Protein 3QC7 (pdb70)

InterPro domains:
  IPR022741 Bacteriophage B103, Gp8, head fibre [PF11133] (1-280)

Foldseek 3Di:
DDDALVVPPPADPLRSQCVPDDDPLSNLVSPPDPPLVSCVVVVHHDLVSVLVVLVVVDDDPLVSCVVNVHHDLVSVLVVLVVVDPDPLVSLVVSVHRDPVSVVVVCVVVVHDDDDDFDDDDPVDDGDWADFDDADDDPDPDPVRVVVSVVVVVVRCCVGVVDDD

Secondary structure (DSSP, 8-state):
----GGG-TT--HHHHHHHH--SHHHHHHHH---HHHHHHHTT---HHHHHHHHHHH---HHHHHHHTT---HHHHHHHHHHH---HHHHHHHTT---HHHHHHHHHHHTPPPPP--PBP-SSS--B-PPPPP-PPP---SHHHHHHHHHHHHHHHHHTTSS--

Nearest PDB structures (foldseek):
  3qc7-assembly1_A  TM=1.006E+00  e=8.180E-27  Salasvirus phi29
  6qvk-assembly1_1e  TM=1.006E+00  e=1.104E-26  Salasvirus phi29

CATH classification: 6.10.140.1630

B-factor: mean 22.08, std 9.16, range [7.92, 52.26]

Solvent-accessible surface area: 13062 Å² total; per-residue (Å²): 216,113,108,112,29,74,68,57,175,139,32,44,125,74,38,44,129,57,112,120,70,145,71,100,63,16,23,69,82,16,99,32,159,70,110,24,29,32,12,105,97,63,70,132,36,83,127,92,22,92,99,51,17,36,67,116,120,80,116,67,45,40,41,52,17,126,74,65,93,100,37,83,120,148,24,89,66,29,20,37,110,119,143,42,117,65,69,21,38,36,9,100,82,64,67,125,34,82,84,100,19,105,91,65,24,76,104,92,142,70,46,67,95,134,170,95,124,62,79,41,85,133,128,78,175,32,20,90,167,199,23,70,106,75,126,91,69,129,35,139,77,120,78,48,49,72,139,39,99,72,52,74,55,68,19,48,71,131,15,50,72,73,86,196

Organism: Bacillus phage phi29 (NCBI:txid2884424)

GO terms:
  GO:0046729 viral procapsid (C, IDA)
  GO:0098022 viral capsid, fiber (C, IDA)
  GO:0042802 identical protein binding (F, IPI)

Structure (mmCIF, N/CA/C/O backbone):
data_3QC7
#
_entry.id   3QC7
#
_cell.length_a   47.248
_cell.length_b   47.248
_cell.length_c   424.752
_cell.angle_alpha   90.00
_cell.angle_beta   90.00
_cell.angle_gamma   120.00
#
_symmetry.space_group_name_H-M   'H 3 2'
#
loop_
_entity.id
_entity.type
_entity.pdbx_description
1 polymer 'Head fiber protein'
2 water water
#
loop_
_atom_site.group_PDB
_atom_site.id
_atom_site.type_symbol
_atom_site.label_atom_id
_atom_site.label_alt_id
_atom_site.label_comp_id
_atom_site.label_asym_id
_atom_site.label_entity_id
_atom_site.label_seq_id
_atom_site.pdbx_PDB_ins_code
_atom_site.Cartn_x
_atom_site.Cartn_y
_atom_site.Cartn_z
_atom_site.occupancy
_atom_site.B_iso_or_equiv
_atom_site.auth_seq_id
_atom_site.auth_comp_id
_atom_site.auth_asym_id
_atom_site.auth_atom_id
_atom_site.pdbx_PDB_model_num
ATOM 1 N N . ILE A 1 9 ? -4.495 3.908 173.507 1.00 45.53 118 ILE A N 1
ATOM 2 C CA . ILE A 1 9 ? -3.287 4.793 173.568 1.00 45.20 118 ILE A CA 1
ATOM 3 C C . ILE A 1 9 ? -2.937 5.381 172.205 1.00 44.18 118 ILE A C 1
ATOM 4 O O . ILE A 1 9 ? -3.723 5.287 171.256 1.00 44.59 118 ILE A O 1
ATOM 9 N N . SER A 1 10 ? -1.754 5.997 172.139 1.00 42.62 119 SER A N 1
ATOM 10 C CA . SER A 1 10 ? -1.171 6.506 170.898 1.00 40.34 119 SER A CA 1
ATOM 11 C C . SER A 1 10 ? 0.158 5.809 170.615 1.00 38.01 119 SER A C 1
ATOM 12 O O . SER A 1 10 ? 1.094 5.859 171.423 1.00 38.59 119 SER A O 1
ATOM 15 N N . ILE A 1 11 ? 0.239 5.152 169.463 1.00 33.78 120 ILE A N 1
ATOM 16 C CA . ILE A 1 11 ? 1.509 4.656 168.989 1.00 29.53 120 ILE A CA 1
ATOM 17 C C . ILE A 1 11 ? 1.861 5.403 167.691 1.00 26.22 120 ILE A C 1
ATOM 18 O O . ILE A 1 11 ? 1.024 6.118 167.128 1.00 25.96 120 ILE A O 1
ATOM 23 N N . GLU A 1 12 ? 3.102 5.258 167.256 1.00 23.34 121 GLU A N 1
ATOM 24 C CA A GLU A 1 12 ? 3.542 5.806 165.973 0.50 22.14 121 GLU A CA 1
ATOM 25 C CA B GLU A 1 12 ? 3.539 5.807 165.977 0.50 22.27 121 GLU A CA 1
ATOM 26 C C . GLU A 1 12 ? 3.996 4.667 165.080 1.00 20.43 121 GLU A C 1
ATOM 27 O O . GLU A 1 12 ? 4.178 3.549 165.544 1.00 20.45 121 GLU A O 1
ATOM 38 N N . VAL A 1 13 ? 4.146 4.961 163.792 1.00 18.59 122 VAL A N 1
ATOM 39 C CA . VAL A 1 13 ? 4.497 3.946 162.780 1.00 17.30 122 VAL A CA 1
ATOM 40 C C . VAL A 1 13 ? 5.748 3.152 163.184 1.00 19.49 122 VAL A C 1
ATOM 41 O O . VAL A 1 13 ? 5.759 1.914 163.127 1.00 19.07 122 VAL A O 1
ATOM 45 N N . GLU A 1 14 ? 6.765 3.845 163.679 1.00 21.68 123 GLU A N 1
ATOM 46 C CA . GLU A 1 14 ? 7.985 3.144 164.034 1.00 23.65 123 GLU A CA 1
ATOM 47 C C . GLU A 1 14 ? 7.900 2.277 165.304 1.00 23.13 123 GLU A C 1
ATOM 48 O O . GLU A 1 14 ? 8.814 1.489 165.583 1.00 25.45 123 GLU A O 1
ATOM 54 N N . ASP A 1 15 ? 6.797 2.358 166.052 1.00 22.62 124 ASP A N 1
ATOM 55 C CA . ASP A 1 15 ? 6.526 1.439 167.166 1.00 22.16 124 ASP A CA 1
ATOM 56 C C . ASP A 1 15 ? 6.130 0.026 166.683 1.00 20.66 124 ASP A C 1
ATOM 57 O O . ASP A 1 15 ? 6.085 -0.923 167.477 1.00 21.40 124 ASP A O 1
ATOM 62 N N . ILE A 1 16 ? 5.786 -0.110 165.386 1.00 17.90 125 ILE A N 1
ATOM 63 C CA . ILE A 1 16 ? 5.278 -1.384 164.867 1.00 16.83 125 ILE A CA 1
ATOM 64 C C . ILE A 1 16 ? 6.509 -2.178 164.448 1.00 16.91 125 ILE A C 1
ATOM 65 O O . ILE A 1 16 ? 7.131 -1.946 163.412 1.00 18.08 125 ILE A O 1
ATOM 70 N N . LYS A 1 17 ? 6.858 -3.119 165.315 1.00 18.26 126 LYS A N 1
ATOM 71 C CA . LYS A 1 17 ? 8.194 -3.680 165.252 1.00 19.89 126 LYS A CA 1
ATOM 72 C C . LYS A 1 17 ? 8.461 -4.613 164.085 1.00 18.67 126 LYS A C 1
ATOM 73 O O . LYS A 1 17 ? 9.614 -4.778 163.698 1.00 20.87 126 LYS A O 1
ATOM 79 N N . ASP A 1 18 ? 7.406 -5.192 163.515 1.00 16.42 127 ASP A N 1
ATOM 80 C CA . ASP A 1 18 ? 7.543 -6.095 162.368 1.00 16.71 127 ASP A CA 1
ATOM 81 C C . ASP A 1 18 ? 7.020 -5.498 161.081 1.00 15.70 127 ASP A C 1
ATOM 82 O O . ASP A 1 18 ? 6.862 -6.205 160.087 1.00 17.55 127 ASP A O 1
ATOM 87 N N . ALA A 1 19 ? 6.881 -4.180 161.074 1.00 14.46 128 ALA A N 1
ATOM 88 C CA . ALA A 1 19 ? 6.588 -3.516 159.814 1.00 13.41 128 ALA A CA 1
ATOM 89 C C . ALA A 1 19 ? 7.829 -3.452 158.929 1.00 12.42 128 ALA A C 1
ATOM 90 O O . ALA A 1 19 ? 8.972 -3.286 159.412 1.00 15.17 128 ALA A O 1
ATOM 92 N N . GLY A 1 20 ? 7.597 -3.592 157.626 1.00 11.42 129 GLY A N 1
ATOM 93 C CA . GLY A 1 20 ? 8.687 -3.536 156.641 1.00 10.56 129 GLY A CA 1
ATOM 94 C C . GLY A 1 20 ? 9.033 -2.117 156.261 1.00 10.33 129 GLY A C 1
ATOM 95 O O . GLY A 1 20 ? 8.278 -1.181 156.596 1.00 12.72 129 GLY A O 1
ATOM 96 N N . ASP A 1 21 ? 10.150 -1.922 155.558 1.00 11.78 130 ASP A N 1
ATOM 97 C CA . ASP A 1 21 ? 10.535 -0.550 155.190 1.00 11.36 130 ASP A CA 1
ATOM 98 C C . ASP A 1 21 ? 9.518 0.097 154.252 1.00 11.53 130 ASP A C 1
ATOM 99 O O . ASP A 1 21 ? 9.091 1.243 154.509 1.00 11.68 130 ASP A O 1
ATOM 104 N N . THR A 1 22 ? 9.129 -0.586 153.177 1.00 10.70 131 THR A N 1
ATOM 105 C CA . THR A 1 22 ? 8.102 -0.045 152.278 1.00 10.41 131 THR A CA 1
ATOM 106 C C . THR A 1 22 ? 6.776 0.051 153.011 1.00 10.59 131 THR A C 1
ATOM 107 O O . THR A 1 22 ? 6.043 1.043 152.836 1.00 11.31 131 THR A O 1
ATOM 111 N N . GLY A 1 23 ? 6.467 -0.940 153.851 1.00 10.04 132 GLY A N 1
ATOM 112 C CA . GLY A 1 23 ? 5.216 -0.890 154.604 1.00 10.67 132 GLY A CA 1
ATOM 113 C C . GLY A 1 23 ? 5.101 0.360 155.474 1.00 10.28 132 GLY A C 1
ATOM 114 O O . GLY A 1 23 ? 4.030 1.000 155.505 1.00 11.00 132 GLY A O 1
ATOM 115 N N . LYS A 1 24 ? 6.174 0.738 156.154 1.00 11.19 133 LYS A N 1
ATOM 116 C CA . LYS A 1 24 ? 6.108 1.949 156.988 1.00 10.73 133 LYS A CA 1
ATOM 117 C C . LYS A 1 24 ? 5.994 3.179 156.126 1.00 10.13 133 LYS A C 1
ATOM 118 O O . LYS A 1 24 ? 5.240 4.094 156.500 1.00 11.58 133 LYS A O 1
ATOM 124 N N . ARG A 1 25 ? 6.694 3.215 154.973 1.00 10.68 134 ARG A N 1
ATOM 125 C CA . ARG A 1 25 ? 6.571 4.380 154.090 1.00 10.98 134 ARG A CA 1
ATOM 126 C C . ARG A 1 25 ? 5.124 4.534 153.620 1.00 11.28 134 ARG A C 1
ATOM 127 O O . ARG A 1 25 ? 4.586 5.666 153.563 1.00 12.16 134 ARG A O 1
ATOM 135 N N . LEU A 1 26 ? 4.466 3.439 153.263 1.00 10.86 135 LEU A N 1
ATOM 136 C CA . LEU A 1 26 ? 3.086 3.500 152.816 1.00 10.39 135 LEU A CA 1
ATOM 137 C C . LEU A 1 26 ? 2.160 3.941 153.949 1.00 10.35 135 LEU A C 1
ATOM 138 O O . LEU A 1 26 ? 1.217 4.765 153.735 1.00 11.51 135 LEU A O 1
ATOM 143 N N . LEU A 1 27 ? 2.377 3.437 155.159 1.00 9.84 136 LEU A N 1
ATOM 144 C CA . LEU A 1 27 ? 1.475 3.801 156.251 1.00 10.49 136 LEU A CA 1
ATOM 145 C C . LEU A 1 27 ? 1.536 5.302 156.540 1.00 10.71 136 LEU A C 1
ATOM 146 O O . LEU A 1 27 ? 0.492 5.912 156.877 1.00 10.83 136 LEU A O 1
ATOM 151 N N . LYS A 1 28 ? 2.719 5.891 156.348 1.00 10.01 137 LYS A N 1
ATOM 152 C CA . LYS A 1 28 ? 2.888 7.333 156.574 1.00 11.60 137 LYS A CA 1
ATOM 153 C C . LYS A 1 28 ? 2.357 8.187 155.452 1.00 11.02 137 LYS A C 1
ATOM 154 O O . LYS A 1 28 ? 2.168 9.406 155.671 1.00 13.20 137 LYS A O 1
ATOM 160 N N . ILE A 1 29 ? 2.130 7.626 154.267 1.00 10.62 138 ILE A N 1
ATOM 161 C CA . ILE A 1 29 ? 1.832 8.437 153.115 1.00 11.19 138 ILE A CA 1
ATOM 162 C C . ILE A 1 29 ? 0.398 8.956 153.161 1.00 10.43 138 ILE A C 1
ATOM 163 O O . ILE A 1 29 ? -0.506 8.280 153.648 1.00 11.90 138 ILE A O 1
ATOM 168 N N . ASN A 1 30 ? 0.211 10.176 152.662 1.00 10.20 139 ASN A N 1
ATOM 169 C CA . ASN A 1 30 ? -1.095 10.835 152.794 1.00 10.49 139 ASN A CA 1
ATOM 170 C C . ASN A 1 30 ? -1.991 10.764 151.599 1.00 10.84 139 ASN A C 1
ATOM 171 O O . ASN A 1 30 ? -3.209 10.921 151.780 1.00 12.27 139 ASN A O 1
ATOM 176 N N . THR A 1 31 ? -1.432 10.576 150.403 1.00 10.59 140 THR A N 1
ATOM 177 C CA . THR A 1 31 ? -2.216 10.647 149.162 1.00 10.70 140 THR A CA 1
ATOM 178 C C . THR A 1 31 ? -1.910 9.461 148.260 1.00 10.57 140 THR A C 1
ATOM 179 O O . THR A 1 31 ? -0.839 8.812 148.370 1.00 10.92 140 THR A O 1
ATOM 183 N N . PRO A 1 32 ? -2.802 9.196 147.312 1.00 10.06 141 PRO A N 1
ATOM 184 C CA . PRO A 1 32 ? -2.556 8.133 146.312 1.00 10.09 141 PRO A CA 1
ATOM 185 C C . PRO A 1 32 ? -1.317 8.380 145.472 1.00 10.59 141 PRO A C 1
ATOM 186 O O . PRO A 1 32 ? -0.575 7.417 145.181 1.00 10.67 141 PRO A O 1
ATOM 190 N N . SER A 1 33 ? -1.044 9.642 145.101 1.00 10.64 142 SER A N 1
ATOM 191 C CA A SER A 1 33 ? 0.152 9.955 144.333 0.50 11.60 142 SER A CA 1
ATOM 192 C CA B SER A 1 33 ? 0.159 9.926 144.312 0.50 10.54 142 SER A CA 1
ATOM 193 C C . SER A 1 33 ? 1.397 9.581 145.106 1.00 11.24 142 SER A C 1
ATOM 194 O O . SER A 1 33 ? 2.343 9.042 144.556 1.00 12.01 142 SER A O 1
ATOM 199 N N . GLY A 1 34 ? 1.393 9.869 146.408 1.00 11.43 143 GLY A N 1
ATOM 200 C CA . GLY A 1 34 ? 2.524 9.509 147.238 1.00 10.49 143 GLY A CA 1
ATOM 201 C C . GLY A 1 34 ? 2.689 8.007 147.289 1.00 10.83 143 GLY A C 1
ATOM 202 O O . GLY A 1 34 ? 3.823 7.498 147.254 1.00 12.10 143 GLY A O 1
ATOM 203 N N . ALA A 1 35 ? 1.568 7.292 147.369 1.00 10.63 144 ALA A N 1
ATOM 204 C CA . ALA A 1 35 ? 1.662 5.833 147.382 1.00 9.51 144 ALA A CA 1
ATOM 205 C C . ALA A 1 35 ? 2.220 5.277 146.084 1.00 10.26 144 ALA A C 1
ATOM 206 O O . ALA A 1 35 ? 3.045 4.334 146.107 1.00 10.54 144 ALA A O 1
ATOM 208 N N . ARG A 1 36 ? 1.814 5.838 144.954 1.00 10.14 145 ARG A N 1
ATOM 209 C CA . ARG A 1 36 ? 2.328 5.395 143.666 1.00 10.84 145 ARG A CA 1
ATOM 210 C C . ARG A 1 36 ? 3.837 5.650 143.533 1.00 11.36 145 ARG A C 1
ATOM 211 O O . ARG A 1 36 ? 4.575 4.820 142.935 1.00 12.18 145 ARG A O 1
ATOM 219 N N . ASN A 1 37 ? 4.310 6.755 144.082 1.00 11.19 146 ASN A N 1
ATOM 220 C CA A ASN A 1 37 ? 5.729 7.078 144.061 0.50 10.86 146 ASN A CA 1
ATOM 221 C CA B ASN A 1 37 ? 5.738 7.079 144.054 0.50 11.69 146 ASN A CA 1
ATOM 222 C C . ASN A 1 37 ? 6.533 6.052 144.851 1.00 11.63 146 ASN A C 1
ATOM 223 O O . ASN A 1 37 ? 7.672 5.755 144.512 1.00 13.32 146 ASN A O 1
ATOM 232 N N . ILE A 1 38 ? 5.942 5.508 145.925 1.00 10.81 147 ILE A N 1
ATOM 233 C CA . ILE A 1 38 ? 6.648 4.461 146.684 1.00 11.43 147 ILE A CA 1
ATOM 234 C C . ILE A 1 38 ? 6.647 3.134 145.914 1.00 11.64 147 ILE A C 1
ATOM 235 O O . ILE A 1 38 ? 7.687 2.451 145.828 1.00 12.78 147 ILE A O 1
ATOM 240 N N . ILE A 1 39 ? 5.494 2.752 145.395 1.00 11.17 148 ILE A N 1
ATOM 241 C CA A ILE A 1 39 ? 5.263 1.385 144.891 0.70 11.02 148 ILE A CA 1
ATOM 242 C CA B ILE A 1 39 ? 5.357 1.382 144.921 0.30 11.14 148 ILE A CA 1
ATOM 243 C C . ILE A 1 39 ? 5.841 1.138 143.502 1.00 10.82 148 ILE A C 1
ATOM 244 O O . ILE A 1 39 ? 6.291 0.028 143.224 1.00 10.81 148 ILE A O 1
ATOM 253 N N . ILE A 1 40 ? 5.772 2.123 142.614 1.00 10.46 149 ILE A N 1
ATOM 254 C CA A ILE A 1 40 ? 6.173 1.900 141.218 0.50 10.90 149 ILE A CA 1
ATOM 255 C CA B ILE A 1 40 ? 6.139 1.923 141.206 0.50 10.20 149 ILE A CA 1
ATOM 256 C C . ILE A 1 40 ? 7.565 2.446 140.976 1.00 12.09 149 ILE A C 1
ATOM 257 O O . ILE A 1 40 ? 7.812 3.651 141.023 1.00 15.32 149 ILE A O 1
ATOM 266 N N . GLU A 1 41 ? 8.498 1.533 140.727 1.00 11.56 150 GLU A N 1
ATOM 267 C CA . GLU A 1 41 ? 9.909 1.923 140.548 1.00 12.14 150 GLU A CA 1
ATOM 268 C C . GLU A 1 41 ? 10.229 2.271 139.111 1.00 11.40 150 GLU A C 1
ATOM 269 O O . GLU A 1 41 ? 11.096 3.157 138.884 1.00 14.37 150 GLU A O 1
ATOM 275 N N . ASN A 1 42 ? 9.615 1.616 138.139 1.00 11.89 151 ASN A N 1
ATOM 276 C CA . ASN A 1 42 ? 9.866 1.887 136.738 1.00 10.38 151 ASN A CA 1
ATOM 277 C C . ASN A 1 42 ? 9.246 3.229 136.398 1.00 11.64 151 ASN A C 1
ATOM 278 O O . ASN A 1 42 ? 8.046 3.378 136.487 1.00 11.66 151 ASN A O 1
ATOM 283 N N . GLU A 1 43 ? 10.074 4.172 135.957 1.00 12.87 152 GLU A N 1
ATOM 284 C CA . GLU A 1 43 ? 9.623 5.544 135.771 1.00 13.17 152 GLU A CA 1
ATOM 285 C C . GLU A 1 43 ? 8.649 5.664 134.612 1.00 11.90 152 GLU A C 1
ATOM 286 O O . GLU A 1 43 ? 7.770 6.519 134.637 1.00 12.81 152 GLU A O 1
ATOM 292 N N . ASP A 1 44 ? 8.789 4.795 133.612 1.00 10.54 153 ASP A N 1
ATOM 293 C CA . ASP A 1 44 ? 7.874 4.826 132.463 1.00 11.49 153 ASP A CA 1
ATOM 294 C C . ASP A 1 44 ? 6.517 4.280 132.841 1.00 10.87 153 ASP A C 1
ATOM 295 O O . ASP A 1 44 ? 5.482 4.859 132.477 1.00 10.69 153 ASP A O 1
ATOM 300 N N . ALA A 1 45 ? 6.506 3.161 133.576 1.00 10.87 154 ALA A N 1
ATOM 301 C CA . ALA A 1 45 ? 5.253 2.636 134.108 1.00 10.30 154 ALA A CA 1
ATOM 302 C C . ALA A 1 45 ? 4.571 3.616 135.065 1.00 10.34 154 ALA A C 1
ATOM 303 O O . ALA A 1 45 ? 3.335 3.780 135.006 1.00 11.33 154 ALA A O 1
ATOM 305 N N . LYS A 1 46 ? 5.361 4.305 135.904 1.00 10.69 155 LYS A N 1
ATOM 306 C CA . LYS A 1 46 ? 4.776 5.273 136.852 1.00 11.06 155 LYS A CA 1
ATOM 307 C C . LYS A 1 46 ? 4.132 6.393 136.070 1.00 11.18 155 LYS A C 1
ATOM 308 O O . LYS A 1 46 ? 3.014 6.815 136.400 1.00 11.00 155 LYS A O 1
ATOM 314 N N . ALA A 1 47 ? 4.801 6.830 135.003 1.00 11.09 156 ALA A N 1
ATOM 315 C CA . ALA A 1 47 ? 4.269 7.904 134.164 1.00 11.16 156 ALA A CA 1
ATOM 316 C C . ALA A 1 47 ? 2.938 7.511 133.522 1.00 11.41 156 ALA A C 1
ATOM 317 O O . ALA A 1 47 ? 2.000 8.311 133.521 1.00 10.83 156 ALA A O 1
ATOM 319 N N . LEU A 1 48 ? 2.823 6.273 133.014 1.00 9.98 157 LEU A N 1
ATOM 320 C CA . LEU A 1 48 ? 1.555 5.792 132.466 1.00 9.92 157 LEU A CA 1
ATOM 321 C C . LEU A 1 48 ? 0.461 5.804 133.509 1.00 10.38 157 LEU A C 1
ATOM 322 O O . LEU A 1 48 ? -0.643 6.307 133.239 1.00 11.29 157 LEU A O 1
ATOM 327 N N . ILE A 1 49 ? 0.756 5.298 134.701 1.00 10.59 158 ILE A N 1
ATOM 328 C CA A ILE A 1 49 ? -0.250 5.206 135.761 0.50 11.63 158 ILE A CA 1
ATOM 329 C CA B ILE A 1 49 ? -0.285 5.194 135.722 0.50 11.33 158 ILE A CA 1
ATOM 330 C C . ILE A 1 49 ? -0.686 6.582 136.238 1.00 11.23 158 ILE A C 1
ATOM 331 O O . ILE A 1 49 ? -1.862 6.778 136.632 1.00 11.38 158 ILE A O 1
ATOM 340 N N . ASN A 1 50 ? 0.243 7.557 136.150 1.00 10.73 159 ASN A N 1
ATOM 341 C CA . ASN A 1 50 ? -0.061 8.954 136.526 1.00 11.31 159 ASN A CA 1
ATOM 342 C C . ASN A 1 50 ? -0.766 9.677 135.365 1.00 12.74 159 ASN A C 1
ATOM 343 O O . ASN A 1 50 ? -1.182 10.825 135.518 1.00 15.05 159 ASN A O 1
ATOM 348 N N . GLY A 1 51 ? -0.934 9.014 134.224 1.00 11.84 160 GLY A N 1
ATOM 349 C CA . GLY A 1 51 ? -1.530 9.662 133.049 1.00 11.13 160 GLY A CA 1
ATOM 350 C C . GLY A 1 51 ? -0.740 10.848 132.508 1.00 11.03 160 GLY A C 1
ATOM 351 O O . GLY A 1 51 ? -1.324 11.757 131.927 1.00 11.81 160 GLY A O 1
ATOM 352 N N . GLU A 1 52 ? 0.582 10.811 132.648 1.00 10.53 161 GLU A N 1
ATOM 353 C CA . GLU A 1 52 ? 1.473 11.933 132.302 1.00 10.49 161 GLU A CA 1
ATOM 354 C C . GLU A 1 52 ? 2.776 11.412 131.693 1.00 11.29 161 GLU A C 1
ATOM 355 O O . GLU A 1 52 ? 3.724 11.094 132.425 1.00 12.69 161 GLU A O 1
ATOM 361 N N . THR A 1 53 ? 2.769 11.252 130.366 1.00 10.45 162 THR A N 1
ATOM 362 C CA . THR A 1 53 ? 3.891 10.611 129.684 1.00 10.40 162 THR A CA 1
ATOM 363 C C . THR A 1 53 ? 4.562 11.575 128.700 1.00 11.37 162 THR A C 1
ATOM 364 O O . THR A 1 53 ? 3.878 12.278 127.939 1.00 13.02 162 THR A O 1
ATOM 368 N N . THR A 1 54 ? 5.881 11.613 128.754 1.00 11.39 163 THR A N 1
ATOM 369 C CA . THR A 1 54 ? 6.669 12.302 127.725 1.00 11.37 163 THR A CA 1
ATOM 370 C C . THR A 1 54 ? 6.836 11.422 126.489 1.00 11.43 163 THR A C 1
ATOM 371 O O . THR A 1 54 ? 6.464 10.226 126.513 1.00 11.26 163 THR A O 1
ATOM 375 N N . ASN A 1 55 ? 7.378 11.978 125.414 1.00 12.05 164 ASN A N 1
ATOM 376 C CA . ASN A 1 55 ? 7.661 11.139 124.247 1.00 11.94 164 ASN A CA 1
ATOM 377 C C . ASN A 1 55 ? 8.644 10.009 124.602 1.00 11.74 164 ASN A C 1
ATOM 378 O O . ASN A 1 55 ? 8.503 8.889 124.087 1.00 12.73 164 ASN A O 1
ATOM 383 N N . THR A 1 56 ? 9.633 10.279 125.463 1.00 11.47 165 THR A N 1
ATOM 384 C CA . THR A 1 56 ? 10.564 9.243 125.921 1.00 12.61 165 THR A CA 1
ATOM 385 C C . THR A 1 56 ? 9.811 8.159 126.733 1.00 12.13 165 THR A C 1
ATOM 386 O O . THR A 1 56 ? 10.008 6.948 126.517 1.00 11.87 165 THR A O 1
ATOM 390 N N . ASN A 1 57 ? 8.949 8.575 127.653 1.00 11.92 166 ASN A N 1
ATOM 391 C CA . ASN A 1 57 ? 8.155 7.576 128.365 1.00 11.09 166 ASN A CA 1
ATOM 392 C C . ASN A 1 57 ? 7.347 6.707 127.403 1.00 10.80 166 ASN A C 1
ATOM 393 O O . ASN A 1 57 ? 7.290 5.497 127.576 1.00 11.90 166 ASN A O 1
ATOM 398 N N . LYS A 1 58 ? 6.752 7.329 126.383 1.00 10.87 167 LYS A N 1
ATOM 399 C CA . LYS A 1 58 ? 5.902 6.623 125.406 1.00 10.28 167 LYS A CA 1
ATOM 400 C C . LYS A 1 58 ? 6.750 5.607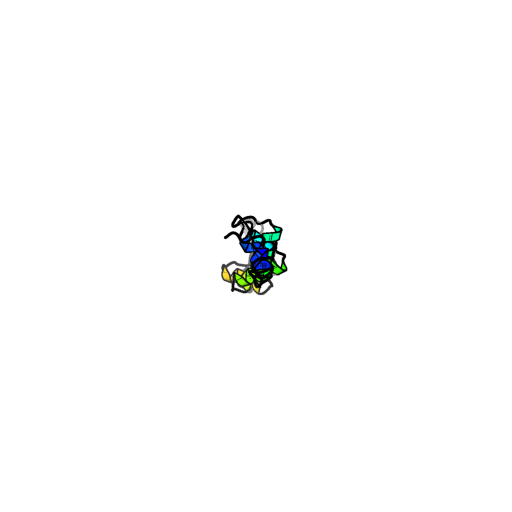 124.653 1.00 10.39 167 LYS A C 1
ATOM 401 O O . LYS A 1 58 ? 6.310 4.428 124.497 1.00 10.82 167 LYS A O 1
ATOM 407 N N . LYS A 1 59 ? 7.942 6.015 124.184 1.00 11.52 168 LYS A N 1
ATOM 408 C CA . LYS A 1 59 ? 8.809 5.092 123.445 1.00 11.88 168 LYS A CA 1
ATOM 409 C C . LYS A 1 59 ? 9.190 3.919 124.335 1.00 11.02 168 LYS A C 1
ATOM 410 O O . LYS A 1 59 ? 9.117 2.737 123.927 1.00 11.60 168 LYS A O 1
ATOM 416 N N . ASN A 1 60 ? 9.527 4.232 125.581 1.00 11.26 169 ASN A N 1
ATOM 417 C CA . ASN A 1 60 ? 9.941 3.170 126.503 1.00 10.55 169 ASN A CA 1
ATOM 418 C C . ASN A 1 60 ? 8.789 2.222 126.834 1.00 10.17 169 ASN A C 1
ATOM 419 O O . ASN A 1 60 ? 8.986 1.010 126.956 1.00 11.46 169 ASN A O 1
ATOM 424 N N . LEU A 1 61 ? 7.572 2.753 126.956 1.00 9.94 170 LEU A N 1
ATOM 425 C CA . LEU A 1 61 ? 6.403 1.875 127.180 1.00 9.98 170 LEU A CA 1
ATOM 426 C C . LEU A 1 61 ? 6.102 0.992 125.968 1.00 10.13 170 LEU A C 1
ATOM 427 O O . LEU A 1 61 ? 5.756 -0.174 126.108 1.00 10.79 170 LEU A O 1
ATOM 432 N N . GLN A 1 62 ? 6.325 1.555 124.777 1.00 10.45 171 GLN A N 1
ATOM 433 C CA . GLN A 1 62 ? 6.169 0.790 123.539 1.00 10.72 171 GLN A CA 1
ATOM 434 C C . GLN A 1 62 ? 7.185 -0.346 123.479 1.00 10.32 171 GLN A C 1
ATOM 435 O O . GLN A 1 62 ? 6.840 -1.438 123.054 1.00 10.81 171 GLN A O 1
ATOM 441 N N . ASP A 1 63 ? 8.387 -0.112 123.992 1.00 11.22 172 ASP A N 1
ATOM 442 C CA A ASP A 1 63 ? 9.382 -1.190 124.093 0.50 11.21 172 ASP A CA 1
ATOM 443 C CA B ASP A 1 63 ? 9.359 -1.194 124.078 0.50 11.37 172 ASP A CA 1
ATOM 444 C C . ASP A 1 63 ? 8.915 -2.311 125.021 1.00 11.31 172 ASP A C 1
ATOM 445 O O . ASP A 1 63 ? 9.239 -3.488 124.781 1.00 12.35 172 ASP A O 1
ATOM 454 N N . LEU A 1 64 ? 8.176 -1.975 126.081 1.00 10.97 173 LEU A N 1
ATOM 455 C CA . LEU A 1 64 ? 7.642 -2.994 127.009 1.00 11.56 173 LEU A CA 1
ATOM 456 C C . LEU A 1 64 ? 6.427 -3.704 126.441 1.00 11.50 173 LEU A C 1
ATOM 457 O O . LEU A 1 64 ? 6.075 -4.790 126.875 1.00 11.49 173 LEU A O 1
ATOM 462 N N . LEU A 1 65 ? 5.752 -3.068 125.482 1.00 10.78 174 LEU A N 1
ATOM 463 C CA . LEU A 1 65 ? 4.479 -3.607 124.984 1.00 12.07 174 LEU A CA 1
ATOM 464 C C . LEU A 1 65 ? 4.521 -4.373 123.695 1.00 11.44 174 LEU A C 1
ATOM 465 O O . LEU A 1 65 ? 3.605 -5.151 123.443 1.00 12.20 174 LEU A O 1
ATOM 470 N N . PHE A 1 66 ? 5.544 -4.136 122.856 1.00 11.48 175 PHE A N 1
ATOM 471 C CA . PHE A 1 66 ? 5.593 -4.733 121.526 1.00 12.59 175 PHE A CA 1
ATOM 472 C C . PHE A 1 66 ? 6.941 -5.357 121.263 1.00 12.86 175 PHE A C 1
ATOM 473 O O . PHE A 1 66 ? 7.996 -4.711 121.503 1.00 13.94 175 PHE A O 1
ATOM 481 N N . SER A 1 67 ? 6.927 -6.555 120.698 1.00 12.93 176 SER A N 1
ATOM 482 C CA . SER A 1 67 ? 8.231 -7.206 120.412 1.00 14.29 176 SER A CA 1
ATOM 483 C C . SER A 1 67 ? 8.787 -6.867 119.050 1.00 14.46 176 SER A C 1
ATOM 484 O O . SER A 1 67 ? 10.020 -6.776 118.915 1.00 15.39 176 SER A O 1
ATOM 487 N N . ASP A 1 68 ? 7.924 -6.672 118.050 1.00 13.51 177 ASP A N 1
ATOM 488 C CA . ASP A 1 68 ? 8.419 -6.542 116.672 1.00 13.78 177 ASP A CA 1
ATOM 489 C C . ASP A 1 68 ? 8.996 -5.163 116.418 1.00 13.09 177 ASP A C 1
ATOM 490 O O . ASP A 1 68 ? 8.305 -4.139 116.593 1.00 14.22 177 ASP A O 1
ATOM 495 N N . GLY A 1 69 ? 10.252 -5.120 115.966 1.00 13.85 178 GLY A N 1
ATOM 496 C CA . GLY A 1 69 ? 10.927 -3.841 115.743 1.00 12.20 178 GLY A CA 1
ATOM 497 C C . GLY A 1 69 ? 10.385 -3.036 114.592 1.00 12.91 178 GLY A C 1
ATOM 498 O O . GLY A 1 69 ? 10.457 -1.816 114.623 1.00 14.38 178 GLY A O 1
ATOM 499 N N . ASN A 1 70 ? 9.820 -3.699 113.585 1.00 13.01 179 ASN A N 1
ATOM 500 C CA . ASN A 1 70 ? 9.281 -2.948 112.471 1.00 13.68 179 ASN A CA 1
ATOM 501 C C . ASN A 1 70 ? 7.951 -2.308 112.880 1.00 13.54 179 ASN A C 1
ATOM 502 O O . ASN A 1 70 ? 7.702 -1.139 112.552 1.00 12.72 179 ASN A O 1
ATOM 507 N N . VAL A 1 71 ? 7.145 -3.047 113.663 1.00 13.34 180 VAL A N 1
ATOM 508 C CA . VAL A 1 71 ? 5.938 -2.494 114.247 1.00 13.03 180 VAL A CA 1
ATOM 509 C C . VAL A 1 71 ? 6.313 -1.329 115.151 1.00 12.67 180 VAL A C 1
ATOM 510 O O . VAL A 1 71 ? 5.659 -0.275 115.117 1.00 12.98 180 VAL A O 1
ATOM 514 N N . LYS A 1 72 ? 7.353 -1.496 115.960 1.00 13.06 181 LYS A N 1
ATOM 515 C CA . LYS A 1 72 ? 7.726 -0.385 116.858 1.00 13.32 181 LYS A CA 1
ATOM 516 C C . LYS A 1 72 ? 8.139 0.871 116.110 1.00 13.14 181 LYS A C 1
ATOM 517 O O . LYS A 1 72 ? 7.810 1.991 116.540 1.00 13.78 181 LYS A O 1
ATOM 523 N N . ALA A 1 73 ? 8.794 0.702 114.962 1.00 13.23 182 ALA A N 1
ATOM 524 C CA . ALA A 1 73 ? 9.182 1.879 114.192 1.00 13.16 182 ALA A CA 1
ATOM 525 C C . ALA A 1 73 ? 7.958 2.596 113.600 1.00 13.03 182 ALA A C 1
ATOM 526 O O . ALA A 1 73 ? 7.872 3.822 113.599 1.00 13.96 182 ALA A O 1
ATOM 528 N N . PHE A 1 74 ? 7.003 1.817 113.113 1.00 12.59 183 PHE A N 1
ATOM 529 C CA . PHE A 1 74 ? 5.733 2.358 112.677 1.00 13.54 183 PHE A CA 1
ATOM 530 C C . PHE A 1 74 ? 5.040 3.140 113.790 1.00 13.25 183 PHE A C 1
ATOM 531 O O . PHE A 1 74 ? 4.599 4.275 113.575 1.00 13.27 183 PHE A O 1
ATOM 539 N N . LEU A 1 75 ? 5.004 2.582 114.995 1.00 12.90 184 LEU A N 1
ATOM 540 C CA . LEU A 1 75 ? 4.315 3.257 116.102 1.00 12.35 184 LEU A CA 1
ATOM 541 C C . LEU A 1 75 ? 5.000 4.565 116.531 1.00 12.46 184 LEU A C 1
ATOM 542 O O . LEU A 1 75 ? 4.315 5.482 116.977 1.00 14.27 184 LEU A O 1
ATOM 547 N N . GLN A 1 76 ? 6.319 4.638 116.309 1.00 13.07 185 GLN A N 1
ATOM 548 C CA . GLN A 1 76 ? 7.123 5.866 116.519 1.00 14.01 185 GLN A CA 1
ATOM 549 C C . GLN A 1 76 ? 7.042 6.826 115.348 1.00 15.64 185 GLN A C 1
ATOM 550 O O . GLN A 1 76 ? 7.616 7.929 115.388 1.00 16.19 185 GLN A O 1
ATOM 556 N N . ALA A 1 77 ? 6.343 6.415 114.286 1.00 15.72 186 ALA A N 1
ATOM 557 C CA . ALA A 1 77 ? 6.181 7.222 113.067 1.00 16.69 186 ALA A CA 1
ATOM 558 C C . ALA A 1 77 ? 7.533 7.578 112.482 1.00 17.79 186 ALA A C 1
ATOM 559 O O . ALA A 1 77 ? 7.715 8.687 111.925 1.00 18.66 186 ALA A O 1
ATOM 561 N N . THR A 1 78 ? 8.480 6.654 112.582 1.00 16.78 187 THR A N 1
ATOM 562 C CA . THR A 1 78 ? 9.793 6.846 111.954 1.00 19.24 187 THR A CA 1
ATOM 563 C C . THR A 1 78 ? 10.270 5.506 111.426 1.00 17.23 187 THR A C 1
ATOM 564 O O . THR A 1 78 ? 10.675 4.636 112.177 1.00 17.97 187 THR A O 1
ATOM 568 N N . THR A 1 79 ? 10.169 5.320 110.109 1.00 17.24 188 THR A N 1
ATOM 569 C CA . THR A 1 79 ? 10.522 4.046 109.505 1.00 16.36 188 THR A CA 1
ATOM 570 C C . THR A 1 79 ? 11.649 4.194 108.505 1.00 16.26 188 THR A C 1
ATOM 571 O O . THR A 1 79 ? 11.672 5.117 107.710 1.00 18.52 188 THR A O 1
ATOM 575 N N . THR A 1 80 ? 12.570 3.254 108.571 1.00 17.10 189 THR A N 1
ATOM 576 C CA . THR A 1 80 ? 13.602 3.141 107.542 1.00 18.44 189 THR A CA 1
ATOM 577 C C . THR A 1 80 ? 13.043 2.388 106.357 1.00 19.22 189 THR A C 1
ATOM 578 O O . THR A 1 80 ? 11.963 1.784 106.404 1.00 19.35 189 THR A O 1
ATOM 582 N N . ASP A 1 81 ? 13.824 2.384 105.279 1.00 20.65 190 ASP A N 1
ATOM 583 C CA . ASP A 1 81 ? 13.437 1.618 104.110 1.00 21.64 190 ASP A CA 1
ATOM 584 C C . ASP A 1 81 ? 13.296 0.126 104.436 1.00 20.93 190 ASP A C 1
ATOM 585 O O . ASP A 1 81 ? 12.384 -0.516 103.959 1.00 20.95 190 ASP A O 1
ATOM 590 N N . GLU A 1 82 ? 14.167 -0.421 105.285 1.00 21.01 191 GLU A N 1
ATOM 591 C CA . GLU A 1 82 ? 14.041 -1.796 105.739 1.00 21.23 191 GLU A CA 1
ATOM 592 C C . GLU A 1 82 ? 12.758 -2.015 106.573 1.00 19.09 191 GLU A C 1
ATOM 593 O O . GLU A 1 82 ? 12.086 -3.037 106.444 1.00 18.73 191 GLU A O 1
ATOM 599 N N . ASN A 1 83 ? 12.430 -1.054 107.442 1.00 17.92 192 ASN A N 1
ATOM 600 C CA . ASN A 1 83 ? 11.203 -1.186 108.233 1.00 16.80 192 ASN A CA 1
ATOM 601 C C . ASN A 1 83 ? 10.017 -1.191 107.270 1.00 16.13 192 ASN A C 1
ATOM 602 O O . ASN A 1 83 ? 9.082 -1.978 107.446 1.00 16.33 192 ASN A O 1
ATOM 607 N N . LYS A 1 84 ? 10.063 -0.302 106.273 1.00 16.11 193 LYS A N 1
ATOM 608 C CA . LYS A 1 84 ? 8.959 -0.187 105.309 1.00 16.56 193 LYS A CA 1
ATOM 609 C C . LYS A 1 84 ? 8.774 -1.503 104.531 1.00 16.75 193 LYS A C 1
ATOM 610 O O . LYS A 1 84 ? 7.646 -1.963 104.359 1.00 16.83 193 LYS A O 1
ATOM 616 N N . THR A 1 85 ? 9.870 -2.120 104.087 1.00 17.59 194 THR A N 1
ATOM 617 C CA . THR A 1 85 ? 9.767 -3.432 103.426 1.00 18.95 194 THR A CA 1
ATOM 618 C C . THR A 1 85 ? 9.054 -4.462 104.310 1.00 18.11 194 THR A C 1
ATOM 619 O O . THR A 1 85 ? 8.159 -5.189 103.873 1.00 18.28 194 THR A O 1
ATOM 623 N N . ALA A 1 86 ? 9.406 -4.505 105.597 1.00 17.39 195 ALA A N 1
ATOM 624 C CA . ALA A 1 86 ? 8.789 -5.465 106.456 1.00 17.01 195 ALA A CA 1
ATOM 625 C C . ALA A 1 86 ? 7.314 -5.147 106.722 1.00 16.03 195 ALA A C 1
ATOM 626 O O . ALA A 1 86 ? 6.483 -6.036 106.802 1.00 18.12 195 ALA A O 1
ATOM 628 N N . LEU A 1 87 ? 7.006 -3.867 106.844 1.00 16.08 196 LEU A N 1
ATOM 629 C CA . LEU A 1 87 ? 5.627 -3.479 107.130 1.00 15.58 196 LEU A CA 1
ATOM 630 C C . LEU A 1 87 ? 4.739 -3.734 105.909 1.00 15.93 196 LEU A C 1
ATOM 631 O O . LEU A 1 87 ? 3.596 -4.145 106.059 1.00 15.98 196 LEU A O 1
ATOM 636 N N . GLN A 1 88 ? 5.284 -3.496 104.714 1.00 15.86 197 GLN A N 1
ATOM 637 C CA . GLN A 1 88 ? 4.571 -3.830 103.462 1.00 16.59 197 GLN A CA 1
ATOM 638 C C . GLN A 1 88 ? 4.182 -5.302 103.449 1.00 16.84 197 GLN A C 1
ATOM 639 O O . GLN A 1 88 ? 3.035 -5.643 103.120 1.00 16.63 197 GLN A O 1
ATOM 645 N N . GLN A 1 89 ? 5.119 -6.158 103.852 1.00 17.87 198 GLN A N 1
ATOM 646 C CA . GLN A 1 89 ? 4.874 -7.598 103.919 1.00 19.59 198 GLN A CA 1
ATOM 647 C C . GLN A 1 89 ? 3.789 -7.986 104.924 1.00 19.35 198 GLN A C 1
ATOM 648 O O . GLN A 1 89 ? 3.117 -8.988 104.723 1.00 20.28 198 GLN A O 1
ATOM 654 N N . LEU A 1 90 ? 3.591 -7.204 105.999 1.00 18.99 199 LEU A N 1
ATOM 655 C CA . LEU A 1 90 ? 2.484 -7.453 106.901 1.00 19.35 199 LEU A CA 1
ATOM 656 C C . LEU A 1 90 ? 1.150 -7.032 106.344 1.00 17.82 199 LEU A C 1
ATOM 657 O O . LEU A 1 90 ? 0.098 -7.458 106.819 1.00 19.25 199 LEU A O 1
ATOM 662 N N . LEU A 1 91 ? 1.167 -6.150 105.337 1.00 18.05 200 LEU A N 1
ATOM 663 C CA . LEU A 1 91 ? -0.050 -5.537 104.836 1.00 17.70 200 LEU A CA 1
ATOM 664 C C . LEU A 1 91 ? -0.561 -6.137 103.516 1.00 17.63 200 LEU A C 1
ATOM 665 O O . LEU A 1 91 ? -1.736 -6.022 103.201 1.00 17.73 200 LEU A O 1
ATOM 670 N N . VAL A 1 92 ? 0.337 -6.739 102.739 1.00 16.76 201 VAL A N 1
ATOM 671 C CA . VAL A 1 92 ? 0.031 -7.168 101.359 1.00 17.76 201 VAL A CA 1
ATOM 672 C C . VAL A 1 92 ? 0.686 -8.523 101.134 1.00 17.85 201 VAL A C 1
ATOM 673 O O . VAL A 1 92 ? 1.861 -8.692 101.463 1.00 17.56 201 VAL A O 1
ATOM 677 N N . SER A 1 93 ? -0.060 -9.482 100.580 1.00 19.06 202 SER A N 1
ATOM 678 C CA . SER A 1 93 ? 0.515 -10.818 100.344 1.00 20.87 202 SER A CA 1
ATOM 679 C C . SER A 1 93 ? 1.025 -11.083 98.923 1.00 20.65 202 SER A C 1
ATOM 680 O O . SER A 1 93 ? 1.884 -11.949 98.711 1.00 21.58 202 SER A O 1
ATOM 683 N N . ASN A 1 94 ? 0.519 -10.329 97.951 1.00 18.93 203 ASN A N 1
ATOM 684 C CA . ASN A 1 94 ? 0.893 -10.578 96.556 1.00 18.78 203 ASN A CA 1
ATOM 685 C C . ASN A 1 94 ? 2.311 -10.085 96.274 1.00 18.69 203 ASN A C 1
ATOM 686 O O . ASN A 1 94 ? 2.645 -8.909 96.480 1.00 17.56 203 ASN A O 1
ATOM 691 N N . ALA A 1 95 ? 3.159 -10.999 95.816 1.00 19.47 204 ALA A N 1
ATOM 692 C CA . ALA A 1 95 ? 4.571 -10.720 95.657 1.00 20.02 204 ALA A CA 1
ATOM 693 C C . ALA A 1 95 ? 4.849 -9.649 94.624 1.00 19.36 204 ALA A C 1
ATOM 694 O O . ALA A 1 95 ? 5.802 -8.920 94.752 1.00 19.74 204 ALA A O 1
ATOM 696 N N . ASP A 1 96 ? 4.011 -9.557 93.589 1.00 19.37 205 ASP A N 1
ATOM 697 C CA . ASP A 1 96 ? 4.234 -8.583 92.529 1.00 18.87 205 ASP A CA 1
ATOM 698 C C . ASP A 1 96 ? 3.815 -7.189 92.993 1.00 17.51 205 ASP A C 1
ATOM 699 O O . ASP A 1 96 ? 4.493 -6.219 92.703 1.00 17.64 205 ASP A O 1
ATOM 704 N N . VAL A 1 97 ? 2.756 -7.132 93.807 1.00 17.01 206 VAL A N 1
ATOM 705 C CA . VAL A 1 97 ? 2.336 -5.878 94.432 1.00 15.85 206 VAL A CA 1
ATOM 706 C C . VAL A 1 97 ? 3.414 -5.413 95.432 1.00 16.18 206 VAL A C 1
ATOM 707 O O . VAL A 1 97 ? 3.717 -4.219 95.497 1.00 15.79 206 VAL A O 1
ATOM 711 N N . LEU A 1 98 ? 3.991 -6.340 96.188 1.00 16.72 207 LEU A N 1
ATOM 712 C CA . LEU A 1 98 ? 5.096 -5.962 97.067 1.00 17.02 207 LEU A CA 1
ATOM 713 C C . LEU A 1 98 ? 6.254 -5.393 96.280 1.00 17.94 207 LEU A C 1
ATOM 714 O O . LEU A 1 98 ? 6.905 -4.456 96.718 1.00 18.50 207 LEU A O 1
ATOM 719 N N . GLY A 1 99 ? 6.519 -5.956 95.089 1.00 17.97 208 GLY A N 1
ATOM 720 C CA . GLY A 1 99 ? 7.511 -5.382 94.181 1.00 18.42 208 GLY A CA 1
ATOM 721 C C . GLY A 1 99 ? 7.199 -3.951 93.800 1.00 17.92 208 GLY A C 1
ATOM 722 O O . GLY A 1 99 ? 8.087 -3.097 93.812 1.00 18.48 208 GLY A O 1
ATOM 723 N N . LEU A 1 100 ? 5.932 -3.680 93.475 1.00 18.12 209 LEU A N 1
ATOM 724 C CA . LEU A 1 100 ? 5.519 -2.311 93.165 1.00 17.54 209 LEU A CA 1
ATOM 725 C C . LEU A 1 100 ? 5.717 -1.375 94.366 1.00 17.61 209 LEU A C 1
ATOM 726 O O . LEU A 1 100 ? 6.224 -0.262 94.193 1.00 18.15 209 LEU A O 1
ATOM 731 N N . LEU A 1 101 ? 5.322 -1.829 95.558 1.00 17.68 210 LEU A N 1
ATOM 732 C CA . LEU A 1 101 ? 5.396 -0.948 96.730 1.00 17.67 210 LEU A CA 1
ATOM 733 C C . LEU A 1 101 ? 6.842 -0.574 97.057 1.00 18.54 210 LEU A C 1
ATOM 734 O O . LEU A 1 101 ? 7.079 0.525 97.558 1.00 18.41 210 LEU A O 1
ATOM 739 N N . SER A 1 102 ? 7.798 -1.429 96.690 1.00 19.15 211 SER A 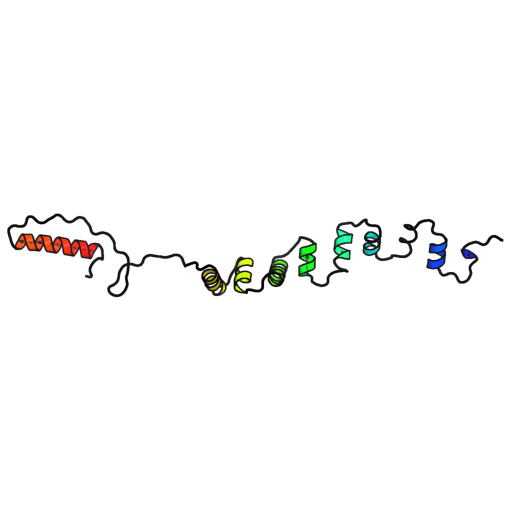N 1
ATOM 740 C CA . SER A 1 102 ? 9.239 -1.150 96.893 1.00 21.12 211 SER A CA 1
ATOM 741 C C . SER A 1 102 ? 9.754 -0.022 96.019 1.00 21.79 211 SER A C 1
ATOM 742 O O . SER A 1 102 ? 10.814 0.539 96.307 1.00 23.34 211 SER A O 1
ATOM 745 N N . GLY A 1 103 ? 9.037 0.283 94.934 1.00 21.31 212 GLY A N 1
ATOM 746 C CA . GLY A 1 103 ? 9.485 1.274 93.940 1.00 22.60 212 GLY A CA 1
ATOM 747 C C . GLY A 1 103 ? 10.505 0.705 92.971 1.00 23.12 212 GLY A C 1
ATOM 748 O O . GLY A 1 103 ? 10.860 1.353 91.981 1.00 24.23 212 GLY A O 1
ATOM 749 N N . ASN A 1 104 ? 10.930 -0.528 93.232 1.00 22.96 213 ASN A N 1
ATOM 750 C CA . ASN A 1 104 ? 11.935 -1.192 92.389 1.00 23.43 213 ASN A CA 1
ATOM 751 C C . ASN A 1 104 ? 11.521 -2.627 92.050 1.00 22.34 213 ASN A C 1
ATOM 752 O O . ASN A 1 104 ? 12.193 -3.584 92.434 1.00 22.80 213 ASN A O 1
ATOM 757 N N . PRO A 1 105 ? 10.410 -2.791 91.308 1.00 22.16 214 PRO A N 1
ATOM 758 C CA . PRO A 1 105 ? 9.976 -4.149 90.976 1.00 21.61 214 PRO A CA 1
ATOM 759 C C . PRO A 1 105 ? 10.997 -4.875 90.090 1.00 22.25 214 PRO A C 1
ATOM 760 O O . PRO A 1 105 ? 11.651 -4.260 89.269 1.00 23.79 214 PRO A O 1
ATOM 764 N N . THR A 1 106 ? 11.118 -6.177 90.276 1.00 22.38 215 THR A N 1
ATOM 765 C CA . THR A 1 106 ? 11.958 -6.981 89.381 1.00 23.24 215 THR A CA 1
ATOM 766 C C . THR A 1 106 ? 11.308 -7.086 87.997 1.00 23.89 215 THR A C 1
ATOM 767 O O . THR A 1 106 ? 10.122 -6.733 87.806 1.00 23.41 215 THR A O 1
ATOM 771 N N . SER A 1 107 ? 12.064 -7.601 87.023 1.00 24.72 216 SER A N 1
ATOM 772 C CA A SER A 1 107 ? 11.531 -7.820 85.678 0.50 24.97 216 SER A CA 1
ATOM 773 C CA B SER A 1 107 ? 11.536 -7.815 85.678 0.50 25.09 216 SER A CA 1
ATOM 774 C C . SER A 1 107 ? 10.257 -8.667 85.709 1.00 24.56 216 SER A C 1
ATOM 775 O O . SER A 1 107 ? 9.265 -8.330 85.047 1.00 25.03 216 SER A O 1
ATOM 780 N N . ASP A 1 108 ? 10.287 -9.742 86.501 1.00 25.11 217 ASP A N 1
ATOM 781 C CA . ASP A 1 108 ? 9.135 -10.629 86.684 1.00 25.04 217 ASP A CA 1
ATOM 782 C C . ASP A 1 108 ? 7.949 -9.894 87.324 1.00 23.33 217 ASP A C 1
ATOM 783 O O . ASP A 1 108 ? 6.805 -10.077 86.918 1.00 23.36 217 ASP A O 1
ATOM 788 N N . ASN A 1 109 ? 8.217 -9.100 88.358 1.00 21.94 218 ASN A N 1
ATOM 789 C CA . ASN A 1 109 ? 7.168 -8.274 88.946 1.00 20.56 218 ASN A CA 1
ATOM 790 C C . ASN A 1 109 ? 6.504 -7.349 87.927 1.00 20.22 218 ASN A C 1
ATOM 791 O O . ASN A 1 109 ? 5.288 -7.216 87.923 1.00 19.23 218 ASN A O 1
ATOM 796 N N . LYS A 1 110 ? 7.308 -6.708 87.078 1.00 20.94 219 LYS A N 1
ATOM 797 C CA . LYS A 1 110 ? 6.794 -5.785 86.078 1.00 20.51 219 LYS A CA 1
ATOM 798 C C . LYS A 1 110 ? 5.847 -6.474 85.113 1.00 21.20 219 LYS A C 1
ATOM 799 O O . LYS A 1 110 ? 4.746 -5.993 84.866 1.00 20.52 219 LYS A O 1
ATOM 805 N N . ILE A 1 111 ? 6.273 -7.623 84.584 1.00 21.20 220 ILE A N 1
ATOM 806 C CA . ILE A 1 111 ? 5.400 -8.422 83.708 1.00 22.14 220 ILE A CA 1
ATOM 807 C C . ILE A 1 111 ? 4.081 -8.786 84.399 1.00 21.48 220 ILE A C 1
ATOM 808 O O . ILE A 1 111 ? 2.982 -8.578 83.851 1.00 21.53 220 ILE A O 1
ATOM 813 N N . ASN A 1 112 ? 4.191 -9.280 85.638 1.00 20.44 221 ASN A N 1
ATOM 814 C CA . ASN A 1 112 ? 3.005 -9.658 86.398 1.00 20.56 221 ASN A CA 1
ATOM 815 C C . ASN A 1 112 ? 2.088 -8.488 86.790 1.00 20.08 221 ASN A C 1
ATOM 816 O O . ASN A 1 112 ? 0.883 -8.662 86.862 1.00 20.07 221 ASN A O 1
ATOM 821 N N . LEU A 1 113 ? 2.672 -7.313 87.026 1.00 19.78 222 LEU A N 1
ATOM 822 C CA . LEU A 1 113 ? 1.881 -6.115 87.357 1.00 18.60 222 LEU A CA 1
ATOM 823 C C . LEU A 1 113 ? 1.096 -5.654 86.132 1.00 18.92 222 LEU A C 1
ATOM 824 O O . LEU A 1 113 ? -0.081 -5.272 86.226 1.00 18.25 222 LEU A O 1
ATOM 829 N N . ARG A 1 114 ? 1.717 -5.730 84.963 1.00 19.43 223 ARG A N 1
ATOM 830 C CA . ARG A 1 114 ? 0.984 -5.381 83.754 1.00 20.21 223 ARG A CA 1
ATOM 831 C C . ARG A 1 114 ? -0.150 -6.367 83.509 1.00 20.35 223 ARG A C 1
ATOM 832 O O . ARG A 1 114 ? -1.264 -5.965 83.213 1.00 21.34 223 ARG A O 1
ATOM 840 N N . THR A 1 115 ? 0.124 -7.653 83.647 1.00 21.37 224 THR A N 1
ATOM 841 C CA . THR A 1 115 ? -0.920 -8.657 83.530 1.00 22.29 224 THR A CA 1
ATOM 842 C C . THR A 1 115 ? -2.061 -8.373 84.501 1.00 22.49 224 THR A C 1
ATOM 843 O O . THR A 1 115 ? -3.239 -8.424 84.136 1.00 22.69 224 THR A O 1
ATOM 847 N N . MET A 1 116 ? -1.692 -8.083 85.751 1.00 21.25 225 MET A N 1
ATOM 848 C CA . MET A 1 116 ? -2.657 -7.824 86.812 1.00 21.43 225 MET A CA 1
ATOM 849 C C . MET A 1 116 ? -3.672 -6.733 86.453 1.00 21.56 225 MET A C 1
ATOM 850 O O . MET A 1 116 ? -4.860 -6.852 86.798 1.00 21.26 225 MET A O 1
ATOM 855 N N . ILE A 1 117 ? -3.220 -5.669 85.776 1.00 20.60 226 ILE A N 1
ATOM 856 C CA . ILE A 1 117 ? -4.121 -4.562 85.409 1.00 21.54 226 ILE A CA 1
ATOM 857 C C . ILE A 1 117 ? -4.536 -4.551 83.933 1.00 22.09 226 ILE A C 1
ATOM 858 O O . ILE A 1 117 ? -5.288 -3.678 83.505 1.00 22.60 226 ILE A O 1
ATOM 863 N N . GLY A 1 118 ? -4.066 -5.553 83.197 1.00 21.96 227 GLY A N 1
ATOM 864 C CA . GLY A 1 118 ? -4.368 -5.684 81.756 1.00 22.66 227 GLY A CA 1
ATOM 865 C C . GLY A 1 118 ? -3.705 -4.595 80.915 1.00 22.43 227 GLY A C 1
ATOM 866 O O . GLY A 1 118 ? -4.250 -4.201 79.855 1.00 23.43 227 GLY A O 1
ATOM 867 N N . ALA A 1 119 ? -2.531 -4.117 81.342 1.00 21.96 228 ALA A N 1
ATOM 868 C CA . ALA A 1 119 ? -1.815 -3.087 80.614 1.00 22.34 228 ALA A CA 1
ATOM 869 C C . ALA A 1 119 ? -0.891 -3.721 79.577 1.00 22.74 228 ALA A C 1
ATOM 870 O O . ALA A 1 119 ? -0.389 -4.827 79.772 1.00 23.04 228 ALA A O 1
ATOM 872 N N . GLY A 1 120 ? -0.634 -2.979 78.501 1.00 23.56 229 GLY A N 1
ATOM 873 C CA . GLY A 1 120 ? 0.355 -3.393 77.493 1.00 24.15 229 GLY A CA 1
ATOM 874 C C . GLY A 1 120 ? 1.674 -2.657 77.647 1.00 24.54 229 GLY A C 1
ATOM 875 O O . GLY A 1 120 ? 1.785 -1.717 78.461 1.00 24.63 229 GLY A O 1
ATOM 876 N N . VAL A 1 121 ? 2.682 -3.091 76.883 1.00 24.84 230 VAL A N 1
ATOM 877 C CA . VAL A 1 121 ? 3.976 -2.382 76.828 1.00 24.73 230 VAL A CA 1
ATOM 878 C C . VAL A 1 121 ? 3.892 -1.217 75.827 1.00 24.34 230 VAL A C 1
ATOM 879 O O . VAL A 1 121 ? 2.928 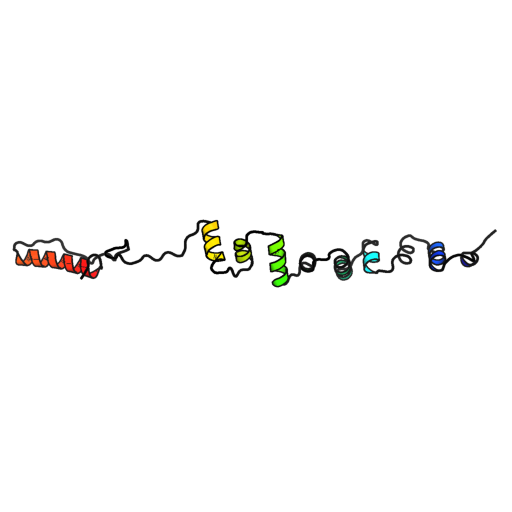-1.148 75.070 1.00 24.95 230 VAL A O 1
ATOM 883 N N . PRO A 1 122 ? 4.875 -0.288 75.840 1.00 2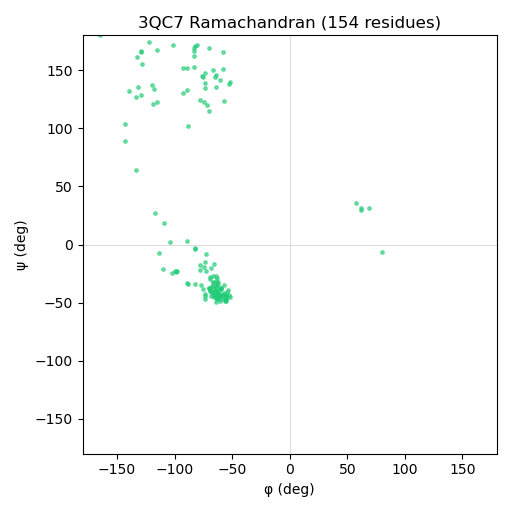4.72 231 PRO A N 1
ATOM 884 C CA . PRO A 1 122 ? 4.915 0.759 74.815 1.00 24.82 231 PR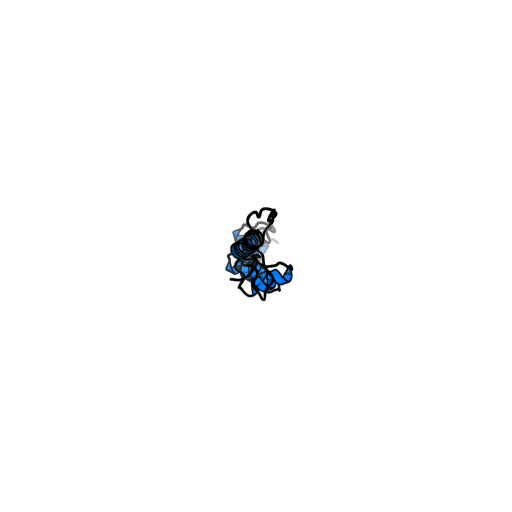O A CA 1
ATOM 885 C C . PRO A 1 122 ? 4.975 0.143 73.421 1.00 25.46 231 PRO A C 1
ATOM 886 O O . PRO A 1 122 ? 5.849 -0.678 73.143 1.00 24.88 231 PRO A O 1
ATOM 890 N N . TYR A 1 123 ? 4.019 0.509 72.578 1.00 25.25 232 TYR A N 1
ATOM 891 C CA . TYR A 1 123 ? 3.953 -0.098 71.250 1.00 25.63 232 TYR A CA 1
ATOM 892 C C . TYR A 1 123 ? 4.708 0.717 70.236 1.00 26.25 232 TYR A C 1
ATOM 893 O O . TYR A 1 123 ? 4.512 1.933 70.131 1.00 26.55 232 TYR A O 1
ATOM 902 N N . SER A 1 124 ? 5.559 0.027 69.481 1.00 27.26 233 SER A N 1
ATOM 903 C CA . SER A 1 124 ? 6.255 0.641 68.366 1.00 28.30 233 SER A CA 1
ATOM 904 C C . SER A 1 124 ? 5.784 -0.023 67.074 1.00 27.16 233 SER A C 1
ATOM 905 O O . SER A 1 124 ? 5.894 -1.247 66.906 1.00 27.70 233 SER A O 1
ATOM 908 N N . LEU A 1 125 ? 5.262 0.800 66.177 1.00 26.31 234 LEU A N 1
ATOM 909 C CA . LEU A 1 125 ? 4.740 0.323 64.881 1.00 25.87 234 LEU A CA 1
ATOM 910 C C . LEU A 1 125 ? 5.884 -0.146 63.971 1.00 25.64 234 LEU A C 1
ATOM 911 O O . LEU A 1 125 ? 6.728 0.649 63.604 1.00 25.93 234 LEU A O 1
ATOM 916 N N . PRO A 1 126 ? 5.924 -1.462 63.649 1.00 25.27 235 PRO A N 1
ATOM 917 C CA . PRO A 1 126 ? 7.007 -1.970 62.800 1.00 24.85 235 PRO A CA 1
ATOM 918 C C . PRO A 1 126 ? 6.678 -1.747 61.336 1.00 25.05 235 PRO A C 1
ATOM 919 O O . PRO A 1 126 ? 5.500 -1.664 60.992 1.00 25.27 235 PRO A O 1
ATOM 923 N N . ALA A 1 127 ? 7.705 -1.621 60.500 1.00 24.27 236 ALA A N 1
ATOM 924 C CA . ALA A 1 127 ? 7.526 -1.650 59.028 1.00 24.28 236 ALA A CA 1
ATOM 925 C C . ALA A 1 127 ? 6.934 -2.976 58.575 1.00 24.75 236 ALA A C 1
ATOM 926 O O . ALA A 1 127 ? 7.295 -4.045 59.103 1.00 25.40 236 ALA A O 1
ATOM 928 N N . ALA A 1 128 ? 6.034 -2.902 57.589 1.00 24.19 237 ALA A N 1
ATOM 929 C CA . ALA A 1 128 ? 5.506 -4.089 56.910 1.00 23.47 237 ALA A CA 1
ATOM 930 C C . ALA A 1 128 ? 6.630 -4.962 56.396 1.00 23.98 237 ALA A C 1
ATOM 931 O O . ALA A 1 128 ? 7.617 -4.442 55.848 1.00 23.83 237 ALA A O 1
ATOM 933 N N . THR A 1 129 ? 6.476 -6.278 56.565 1.00 24.29 238 THR A N 1
ATOM 934 C CA . THR A 1 129 ? 7.334 -7.253 55.831 1.00 25.26 238 THR A CA 1
ATOM 935 C C . THR A 1 12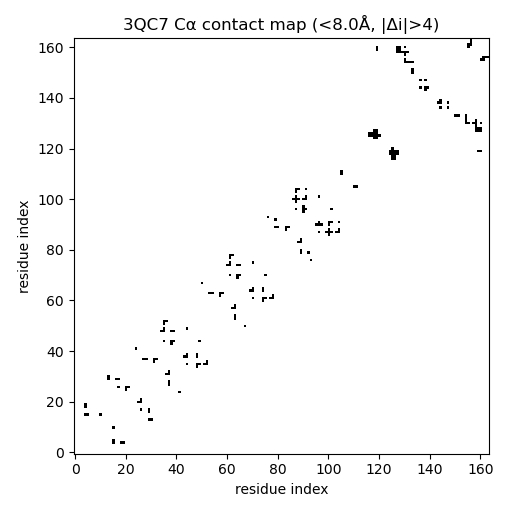9 ? 6.471 -8.210 54.997 1.00 25.81 238 THR A C 1
ATOM 936 O O . THR A 1 129 ? 5.238 -8.205 55.095 1.00 24.06 238 THR A O 1
ATOM 940 N N . THR A 1 130 ? 7.123 -9.054 54.191 1.00 27.05 239 THR A N 1
ATOM 941 C CA . THR A 1 130 ? 6.351 -9.999 53.401 1.00 28.71 239 THR A CA 1
ATOM 942 C C . THR A 1 130 ? 5.607 -11.035 54.265 1.00 28.52 239 THR A C 1
ATOM 943 O O . THR A 1 130 ? 4.673 -11.670 53.772 1.00 28.17 239 THR A O 1
ATOM 947 N N . THR A 1 131 ? 5.995 -11.183 55.538 1.00 28.43 240 THR A N 1
ATOM 948 C CA . THR A 1 131 ? 5.336 -12.141 56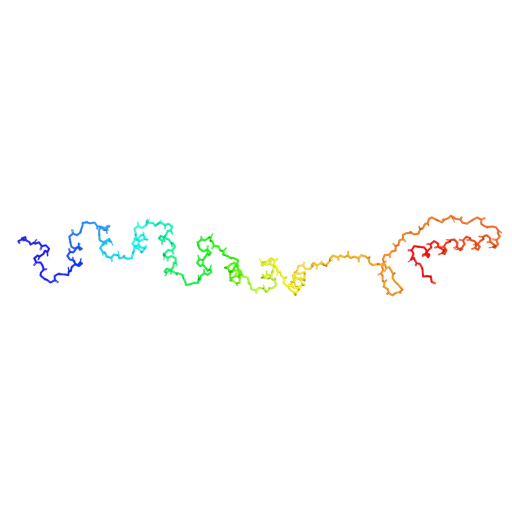.443 1.00 28.37 240 THR A CA 1
ATOM 949 C C . THR A 1 131 ? 4.503 -11.502 57.557 1.00 27.82 240 THR A C 1
ATOM 950 O O . THR A 1 131 ? 3.620 -12.156 58.133 1.00 28.57 240 THR A O 1
ATOM 954 N N . THR A 1 132 ? 4.788 -10.240 57.866 1.00 26.48 241 THR A N 1
ATOM 955 C CA . THR A 1 132 ? 4.248 -9.631 59.079 1.00 26.77 241 THR A CA 1
ATOM 956 C C . THR A 1 132 ? 3.572 -8.294 58.792 1.00 25.24 241 THR A C 1
ATOM 957 O O . THR A 1 132 ? 4.160 -7.412 58.153 1.00 24.97 241 THR A O 1
ATOM 961 N N . LEU A 1 133 ? 2.339 -8.159 59.277 1.00 24.16 242 LEU A N 1
ATOM 962 C CA . LEU A 1 133 ? 1.620 -6.895 59.207 1.00 23.93 242 LEU A CA 1
ATOM 963 C C . LEU A 1 133 ? 2.479 -5.773 59.783 1.00 23.42 242 LEU A C 1
ATOM 964 O O . LEU A 1 133 ? 3.173 -5.967 60.805 1.00 23.30 242 LEU A O 1
ATOM 969 N N . GLY A 1 134 ? 2.434 -4.609 59.130 1.00 23.17 243 GLY A N 1
ATOM 970 C CA . GLY A 1 134 ? 3.165 -3.424 59.580 1.00 22.88 243 GLY A CA 1
ATOM 971 C C . GLY A 1 134 ? 2.705 -2.139 58.937 1.00 23.27 243 GLY A C 1
ATOM 972 O O . GLY A 1 134 ? 1.781 -2.131 58.128 1.00 23.48 243 GLY A O 1
ATOM 973 N N . GLY A 1 135 ? 3.347 -1.038 59.324 1.00 23.35 244 GLY A N 1
ATOM 974 C CA . GLY A 1 135 ? 3.039 0.262 58.743 1.00 22.50 244 GLY A CA 1
ATOM 975 C C . GLY A 1 135 ? 3.767 0.459 57.433 1.00 23.32 244 GLY A C 1
ATOM 976 O O . GLY A 1 135 ? 4.732 -0.257 57.140 1.00 23.91 244 GLY A O 1
ATOM 977 N N . VAL A 1 136 ? 3.298 1.411 56.648 1.00 22.44 245 VAL A N 1
ATOM 978 C CA . VAL A 1 136 ? 4.006 1.824 55.451 1.00 23.30 245 VAL A CA 1
ATOM 979 C C . VAL A 1 136 ? 4.135 3.321 55.489 1.00 24.08 245 VAL A C 1
ATOM 980 O O . VAL A 1 136 ? 3.485 4.000 56.293 1.00 24.10 245 VAL A O 1
ATOM 984 N N . LYS A 1 137 ? 5.000 3.844 54.640 1.00 25.29 246 LYS A N 1
ATOM 985 C CA . LYS A 1 137 ? 4.992 5.268 54.412 1.00 26.64 246 LYS A CA 1
ATOM 986 C C . LYS A 1 137 ? 4.091 5.507 53.234 1.00 27.46 246 LYS A C 1
ATOM 987 O O . LYS A 1 137 ? 3.880 4.610 52.403 1.00 28.89 246 LYS A O 1
ATOM 993 N N . LYS A 1 138 ? 3.489 6.683 53.184 1.00 28.00 247 LYS A N 1
ATOM 994 C CA . LYS A 1 138 ? 2.629 7.019 52.061 1.00 28.67 247 LYS A CA 1
ATOM 995 C C . LYS A 1 138 ? 3.481 7.311 50.822 1.00 29.60 247 LYS A C 1
ATOM 996 O O . LYS A 1 138 ? 4.474 8.027 50.898 1.00 29.18 247 LYS A O 1
ATOM 1002 N N . GLY A 1 139 ? 3.084 6.762 49.677 1.00 29.98 248 GLY A N 1
ATOM 1003 C CA . GLY A 1 139 ? 3.798 7.030 48.425 1.00 31.95 248 GLY A CA 1
ATOM 1004 C C . GLY A 1 139 ? 3.709 8.467 47.939 1.00 33.48 248 GLY A C 1
ATOM 1005 O O . GLY A 1 139 ? 2.694 9.159 48.174 1.00 32.92 248 GLY A O 1
ATOM 1006 N N . ALA A 1 140 ? 4.765 8.906 47.242 1.00 34.53 249 ALA A N 1
ATOM 1007 C CA . ALA A 1 140 ? 4.793 10.219 46.595 1.00 36.16 249 ALA A CA 1
ATOM 1008 C C . ALA A 1 140 ? 3.638 10.360 45.610 1.00 37.26 249 ALA A C 1
ATOM 1009 O O . ALA A 1 140 ? 3.000 9.371 45.238 1.00 37.51 249 ALA A O 1
ATOM 1011 N N . ALA A 1 141 ? 3.366 11.589 45.184 1.00 38.46 250 ALA A N 1
ATOM 1012 C CA . ALA A 1 141 ? 2.286 11.828 44.232 1.00 39.39 250 ALA A CA 1
ATOM 1013 C C . ALA A 1 141 ? 2.566 11.174 42.869 1.00 39.80 250 ALA A C 1
ATOM 1014 O O . ALA A 1 141 ? 3.719 11.089 42.414 1.00 39.70 250 ALA A O 1
ATOM 1016 N N . VAL A 1 142 ? 1.507 10.678 42.246 1.00 39.98 251 VAL A N 1
ATOM 1017 C CA . VAL A 1 142 ? 1.601 10.116 40.912 1.00 40.73 251 VAL A CA 1
ATOM 1018 C C . VAL A 1 142 ? 0.457 10.666 40.079 1.00 41.01 251 VAL A C 1
ATOM 1019 O O . VAL A 1 142 ? -0.714 10.624 40.470 1.00 41.66 251 VAL A O 1
ATOM 1023 N N . THR A 1 143 ? 0.848 11.216 38.937 1.00 41.06 252 THR A N 1
ATOM 1024 C CA . THR A 1 143 ? -0.042 11.838 37.980 1.00 40.80 252 THR A CA 1
ATOM 1025 C C . THR A 1 143 ? -0.841 10.771 37.243 1.00 40.09 252 THR A C 1
ATOM 1026 O O . THR A 1 143 ? -0.285 9.733 36.873 1.00 40.67 252 THR A O 1
ATOM 1030 N N . ALA A 1 144 ? -2.130 11.023 37.025 1.00 38.19 253 ALA A N 1
ATOM 1031 C CA . ALA A 1 144 ? -2.934 10.171 36.156 1.00 37.34 253 ALA A CA 1
ATOM 1032 C C . ALA A 1 144 ? -2.304 10.128 34.758 1.00 36.59 253 ALA A C 1
ATOM 1033 O O . ALA A 1 144 ? -1.633 11.089 34.352 1.00 36.96 253 ALA A O 1
ATOM 1035 N N . SER A 1 145 ? -2.494 9.018 34.038 1.00 35.23 254 SER A N 1
ATOM 1036 C CA . SER A 1 145 ? -1.864 8.835 32.724 1.00 34.14 254 SER A CA 1
ATOM 1037 C C . SER A 1 145 ? -2.716 9.362 31.564 1.00 34.48 254 SER A C 1
ATOM 1038 O O . SER A 1 145 ? -3.931 9.077 31.465 1.00 33.11 254 SER A O 1
ATOM 1041 N N . THR A 1 146 ? -2.058 10.118 30.678 1.00 34.43 255 THR A N 1
ATOM 1042 C CA . THR A 1 146 ? -2.678 10.589 29.431 1.00 35.51 255 THR A CA 1
ATOM 1043 C C . THR A 1 146 ? -1.957 10.007 28.208 1.00 35.94 255 THR A C 1
ATOM 1044 O O . THR A 1 146 ? -1.970 10.587 27.120 1.00 36.55 255 THR A O 1
ATOM 1048 N N . ALA A 1 147 ? -1.342 8.840 28.395 1.00 36.22 256 ALA A N 1
ATOM 1049 C CA . ALA A 1 147 ? -0.574 8.180 27.349 1.00 36.60 256 ALA A CA 1
ATOM 1050 C C . ALA A 1 147 ? -1.428 7.766 26.148 1.00 37.44 256 ALA A C 1
ATOM 1051 O O . ALA A 1 147 ? -2.523 7.217 26.310 1.00 37.45 256 ALA A O 1
ATOM 1053 N N . THR A 1 148 ? -0.910 8.033 24.945 1.00 38.09 257 THR A N 1
ATOM 1054 C CA . THR A 1 148 ? -1.557 7.608 23.700 1.00 38.97 257 THR A CA 1
ATOM 1055 C C . THR A 1 148 ? -0.731 6.554 22.942 1.00 38.91 257 THR A C 1
ATOM 1056 O O . THR A 1 148 ? -1.203 5.991 21.947 1.00 39.69 257 THR A O 1
ATOM 1060 N N . ASP A 1 149 ? 0.484 6.286 23.423 1.00 38.55 258 ASP A N 1
ATOM 1061 C CA . ASP A 1 149 ? 1.322 5.201 22.895 1.00 38.25 258 ASP A CA 1
ATOM 1062 C C . ASP A 1 149 ? 1.862 4.272 23.997 1.00 37.06 258 ASP A C 1
ATOM 1063 O O . ASP A 1 149 ? 1.815 4.606 25.192 1.00 36.98 258 ASP A O 1
ATOM 1068 N N . VAL A 1 150 ? 2.383 3.117 23.580 1.00 35.81 259 VAL A N 1
ATOM 1069 C CA . VAL A 1 150 ? 2.879 2.092 24.506 1.00 34.33 259 VAL A CA 1
ATOM 1070 C C . VAL A 1 150 ? 4.044 2.585 25.350 1.00 33.63 259 VAL A C 1
ATOM 1071 O O . VAL A 1 150 ? 4.073 2.361 26.555 1.00 32.64 259 VAL A O 1
ATOM 1075 N N . ALA A 1 151 ? 5.007 3.240 24.708 1.00 32.83 260 ALA A N 1
ATOM 1076 C CA . ALA A 1 151 ? 6.170 3.797 25.389 1.00 32.07 260 ALA A CA 1
ATOM 1077 C C . ALA A 1 151 ? 5.792 4.684 26.582 1.00 31.59 260 ALA A C 1
ATOM 1078 O O . ALA A 1 151 ? 6.380 4.581 27.655 1.00 31.37 260 ALA A O 1
ATOM 1080 N N . THR A 1 152 ? 4.806 5.553 26.393 1.00 30.60 261 THR A N 1
ATOM 1081 C CA . THR A 1 152 ? 4.405 6.453 27.461 1.00 30.23 261 THR A CA 1
ATOM 1082 C C . THR A 1 152 ? 3.625 5.716 28.546 1.00 28.41 261 THR A C 1
ATOM 1083 O O . THR A 1 152 ? 3.843 5.969 29.727 1.00 27.73 261 THR A O 1
ATOM 1087 N N . ALA A 1 153 ? 2.710 4.837 28.136 1.00 27.02 262 ALA A N 1
ATOM 1088 C CA . ALA A 1 153 ? 1.952 4.015 29.084 1.00 26.65 262 ALA A CA 1
ATOM 1089 C C . ALA A 1 153 ? 2.903 3.232 30.004 1.00 26.11 262 ALA A C 1
ATOM 1090 O O . ALA A 1 153 ? 2.646 3.104 31.208 1.00 25.84 262 ALA A O 1
ATOM 1092 N N . VAL A 1 154 ? 3.984 2.709 29.425 1.00 26.45 263 VAL A N 1
ATOM 1093 C CA . VAL A 1 154 ? 4.979 1.940 30.169 1.00 26.75 263 VAL A CA 1
ATOM 1094 C C . VAL A 1 154 ? 5.764 2.843 31.115 1.00 26.72 263 VAL A C 1
ATOM 1095 O O . VAL A 1 154 ? 6.055 2.463 32.248 1.00 25.94 263 VAL A O 1
ATOM 1099 N N . LYS A 1 155 ? 6.084 4.042 30.636 1.00 27.47 264 LYS A N 1
ATOM 1100 C CA . LYS A 1 155 ? 6.705 5.076 31.445 1.00 28.08 264 LYS A CA 1
ATOM 1101 C C . LYS A 1 155 ? 5.835 5.375 32.686 1.00 27.79 264 LYS A C 1
ATOM 1102 O O . LYS A 1 155 ? 6.336 5.381 33.8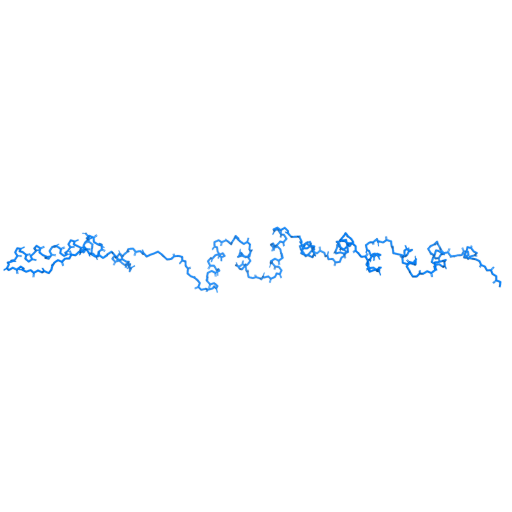12 1.00 27.35 264 LYS A O 1
ATOM 1108 N N . ASP A 1 156 ? 4.533 5.568 32.472 1.00 27.28 265 ASP A N 1
ATOM 1109 C CA . ASP A 1 156 ? 3.602 5.851 33.588 1.00 26.72 265 ASP A CA 1
ATOM 1110 C C . ASP A 1 156 ? 3.432 4.678 34.576 1.00 25.81 265 ASP A C 1
ATOM 1111 O O . ASP A 1 156 ? 3.445 4.882 35.805 1.00 25.33 265 ASP A O 1
ATOM 1116 N N . LEU A 1 157 ? 3.303 3.455 34.059 1.00 24.25 266 LEU A N 1
ATOM 1117 C CA . LEU A 1 157 ? 3.322 2.270 34.923 1.00 22.96 266 LEU A CA 1
ATOM 1118 C C . LEU A 1 157 ? 4.579 2.217 35.767 1.00 23.40 266 LEU A C 1
ATOM 1119 O O . LEU A 1 157 ? 4.519 1.995 36.970 1.00 23.88 266 LEU A O 1
ATOM 1124 N N . ASN A 1 158 ? 5.733 2.415 35.132 1.00 23.26 267 ASN A N 1
ATOM 1125 C CA . ASN A 1 158 ? 6.985 2.374 35.881 1.00 24.13 267 ASN A CA 1
ATOM 1126 C C . ASN A 1 158 ? 7.110 3.450 36.955 1.00 24.69 267 ASN A C 1
ATOM 1127 O O . ASN A 1 158 ? 7.724 3.208 37.991 1.00 24.91 267 ASN A O 1
ATOM 1132 N N . SER A 1 159 ? 6.510 4.613 36.714 1.00 24.57 268 SER A N 1
ATOM 1133 C CA . SER A 1 159 ? 6.494 5.685 37.698 1.00 25.69 268 SER A CA 1
ATOM 1134 C C . SER A 1 159 ? 5.720 5.275 38.938 1.00 24.85 268 SER A C 1
ATOM 1135 O O . SER A 1 159 ? 6.153 5.560 40.052 1.00 26.14 268 SER A O 1
ATOM 1138 N N . LEU A 1 160 ? 4.589 4.597 38.727 1.00 23.89 269 LEU A N 1
ATOM 1139 C CA . LEU A 1 160 ? 3.832 4.037 39.854 1.00 22.94 269 LEU A CA 1
ATOM 1140 C C . LEU A 1 160 ? 4.619 2.976 40.626 1.00 23.50 269 LEU A C 1
ATOM 1141 O O . LEU A 1 160 ? 4.633 2.975 41.866 1.00 23.17 269 LEU A O 1
ATOM 1146 N N . ILE A 1 161 ? 5.275 2.076 39.909 1.00 24.07 270 ILE A N 1
ATOM 1147 C CA . ILE A 1 161 ? 6.070 1.031 40.540 1.00 24.49 270 ILE A CA 1
ATOM 1148 C C . ILE A 1 161 ? 7.183 1.624 41.408 1.00 25.78 270 ILE A C 1
ATOM 1149 O O . ILE A 1 161 ? 7.396 1.174 42.546 1.00 24.80 270 ILE A O 1
ATOM 1154 N N . THR A 1 162 ? 7.872 2.640 40.885 1.00 27.05 271 THR A N 1
ATOM 1155 C CA . THR A 1 162 ? 8.980 3.217 41.635 1.00 28.55 271 THR A CA 1
ATOM 1156 C C . THR A 1 162 ? 8.451 3.902 42.896 1.00 28.98 271 THR A C 1
ATOM 1157 O O . THR A 1 162 ? 9.009 3.721 43.989 1.00 29.47 271 THR A O 1
ATOM 1161 N N . VAL A 1 163 ? 7.351 4.649 42.757 1.00 29.05 272 VAL A N 1
ATOM 1162 C CA . VAL A 1 163 ? 6.720 5.292 43.921 1.00 29.38 272 VAL A CA 1
ATOM 1163 C C . VAL A 1 163 ? 6.382 4.262 45.004 1.00 29.04 272 VAL A C 1
ATOM 1164 O O . VAL A 1 163 ? 6.688 4.448 46.190 1.00 28.95 272 VAL A O 1
ATOM 1168 N N . LEU A 1 164 ? 5.777 3.146 44.613 1.00 28.42 273 LEU A N 1
ATOM 1169 C CA . LEU A 1 164 ? 5.454 2.121 45.596 1.00 28.30 273 LEU A CA 1
ATOM 1170 C C . LEU A 1 164 ? 6.699 1.448 46.206 1.00 29.27 273 LEU A C 1
ATOM 1171 O O . LEU A 1 164 ? 6.707 1.073 47.386 1.00 29.74 273 LEU A O 1
ATOM 1176 N N . LYS A 1 165 ? 7.753 1.324 45.402 1.00 30.80 274 LYS A N 1
ATOM 1177 C CA . LYS A 1 165 ? 9.032 0.809 45.876 1.00 32.38 274 LYS A CA 1
ATOM 1178 C C . LYS A 1 165 ? 9.698 1.787 46.840 1.00 34.06 274 LYS A C 1
ATOM 1179 O O . LYS A 1 165 ? 10.180 1.372 47.894 1.00 34.87 274 LYS A O 1
ATOM 1185 N N . ASN A 1 166 ? 9.691 3.075 46.486 1.00 35.20 275 ASN A N 1
ATOM 1186 C CA . ASN A 1 166 ? 10.256 4.143 47.340 1.00 36.25 275 ASN A CA 1
ATOM 1187 C C . ASN A 1 166 ? 9.641 4.222 48.735 1.00 36.64 275 ASN A C 1
ATOM 1188 O O . ASN A 1 166 ? 10.337 4.567 49.695 1.00 37.55 275 ASN A O 1
ATOM 1193 N N . ALA A 1 167 ? 8.336 3.937 48.837 1.00 36.84 276 ALA A N 1
ATOM 1194 C CA . ALA A 1 167 ? 7.572 4.001 50.094 1.00 36.57 276 ALA A CA 1
ATOM 1195 C C . ALA A 1 167 ? 7.583 2.684 50.875 1.00 36.14 276 ALA A C 1
ATOM 1196 O O . ALA A 1 167 ? 6.934 2.549 51.926 1.00 36.76 276 ALA A O 1
ATOM 1198 N N . GLY A 1 168 ? 8.323 1.711 50.351 1.00 35.84 277 GLY A N 1
ATOM 1199 C CA . GLY A 1 168 ? 8.369 0.373 50.926 1.00 34.47 277 GLY A CA 1
ATOM 1200 C C . GLY A 1 168 ? 7.028 -0.344 50.934 1.00 34.22 277 GLY A C 1
ATOM 1201 O O . GLY A 1 168 ? 6.760 -1.179 51.807 1.00 34.08 277 GLY A O 1
ATOM 1202 N N . ILE A 1 169 ? 6.180 -0.017 49.955 1.00 31.93 278 ILE A N 1
ATOM 1203 C CA . ILE A 1 169 ? 4.905 -0.678 49.798 1.00 30.66 278 ILE A CA 1
ATOM 1204 C C . ILE A 1 169 ? 5.102 -2.008 49.038 1.00 29.76 278 ILE A C 1
ATOM 1205 O O . ILE A 1 169 ? 4.431 -2.993 49.318 1.00 30.10 278 ILE A O 1
ATOM 1210 N N . ILE A 1 170 ? 6.052 -2.030 48.104 1.00 30.25 279 ILE A N 1
ATOM 1211 C CA . ILE A 1 170 ? 6.420 -3.291 47.432 1.00 30.56 279 ILE A CA 1
ATOM 1212 C C . ILE A 1 170 ? 7.940 -3.520 47.489 1.00 32.32 279 ILE A C 1
ATOM 1213 O O . ILE A 1 170 ? 8.725 -2.566 47.602 1.00 30.95 279 ILE A O 1
ATOM 1218 N N . SER A 1 171 ? 8.343 -4.788 47.398 1.00 34.84 280 SER A N 1
ATOM 1219 C CA . SER A 1 171 ? 9.768 -5.140 47.497 1.00 37.56 280 SER A CA 1
ATOM 1220 C C . SER A 1 171 ? 10.600 -4.780 46.254 1.00 38.76 280 SER A C 1
ATOM 1221 O O . SER A 1 171 ? 10.096 -4.793 45.120 1.00 38.88 280 SER A O 1
ATOM 1224 N N . LEU A 1 172 ? 11.870 -4.449 46.494 1.00 40.33 281 LEU A N 1
ATOM 1225 C CA . LEU A 1 172 ? 12.909 -4.465 45.459 1.00 41.58 281 LEU A CA 1
ATOM 1226 C C . LEU A 1 172 ? 13.417 -5.904 45.276 1.00 42.02 281 LEU A C 1
ATOM 1227 O O . LEU A 1 172 ? 13.635 -6.367 44.151 1.00 42.76 281 LEU A O 1
#

Radius of gyration: 42.9 Å; Cα contacts (8 Å, |Δi|>4): 122; chains: 1; bounding box: 18×24×151 Å

Sequence (164 aa):
ISIEEVEDIKDAGDTGKRLLKINTPSSGARNNIIIIIENEDAKALIINGETTNTNKKNLQDDLLFSDGNVKAFLQATTTDENKTALQQLLVSNADVLGLLSGNPTSSDNKINLRTMIGAGVPYSLPAATTTTLGGVKKGAAVTASTATDVATAVKDLNSLITVLKNAGIISL